Protein AF-A0A7X7U1H2-F1 (afdb_monomer_lite)

Radius of gyration: 25.25 Å; chains: 1; bounding box: 52×32×59 Å

Secondary structure (DSSP, 8-state):
-PPPHHHHHHHHHHTS-HHHHHHHHHHHHHHHHHSPPPPPHHHHGGGTT-S-HHHHHHHHHHHHHHTT---TT--

pLDDT: mean 90.9, std 8.75, range [58.72, 98.38]

Sequence (75 aa):
MDRPIVDKVVEQLKDLPQELQWRVLEFTRALARSTPRGVPGQELLRFAGAISPDDAKLMREAIERGCEQVDANEW

Structure (mmCIF, N/CA/C/O backbone):
data_AF-A0A7X7U1H2-F1
#
_entry.id   AF-A0A7X7U1H2-F1
#
loop_
_atom_site.group_PDB
_atom_site.id
_atom_site.type_symbol
_atom_site.label_atom_id
_atom_site.label_alt_id
_atom_site.label_comp_id
_atom_site.label_asym_id
_atom_site.label_entity_id
_atom_site.label_seq_id
_atom_site.pdbx_PDB_ins_code
_atom_site.Cartn_x
_atom_site.Cartn_y
_atom_site.Cartn_z
_atom_site.occupancy
_atom_site.B_iso_or_equiv
_atom_site.auth_seq_id
_atom_site.auth_comp_id
_atom_site.auth_asym_id
_atom_site.auth_atom_id
_atom_site.pdbx_PDB_model_num
ATOM 1 N N . MET A 1 1 ? -12.307 -25.305 11.340 1.00 58.72 1 MET A N 1
ATOM 2 C CA . MET A 1 1 ? -12.142 -24.129 10.463 1.00 58.72 1 MET A CA 1
ATOM 3 C C . MET A 1 1 ? -11.870 -22.942 11.358 1.00 58.72 1 MET A C 1
ATOM 5 O O . MET A 1 1 ? -12.675 -22.692 12.249 1.00 58.72 1 MET A O 1
ATOM 9 N N . ASP A 1 2 ? -10.727 -22.284 11.192 1.00 82.88 2 ASP A N 1
ATOM 10 C CA . ASP A 1 2 ? -10.398 -21.098 11.982 1.00 82.88 2 ASP A CA 1
ATOM 11 C C . ASP A 1 2 ? -11.333 -19.938 11.631 1.00 82.88 2 ASP A C 1
ATOM 13 O O . ASP A 1 2 ? -11.665 -19.733 10.464 1.00 82.88 2 ASP A O 1
ATOM 17 N N . ARG A 1 3 ? -11.770 -19.182 12.647 1.00 84.62 3 ARG A N 1
ATOM 18 C CA . ARG A 1 3 ? -12.580 -17.976 12.427 1.00 84.62 3 ARG A CA 1
ATOM 19 C C . ARG A 1 3 ? -11.781 -16.931 11.630 1.00 84.62 3 ARG A C 1
ATOM 21 O O . ARG A 1 3 ? -10.604 -16.726 11.957 1.00 84.62 3 ARG A O 1
ATOM 28 N N . PRO A 1 4 ? -12.409 -16.240 10.660 1.00 94.56 4 PRO A N 1
ATOM 2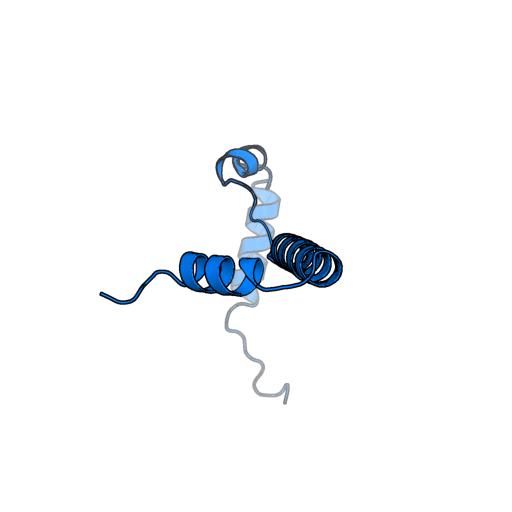9 C CA . PRO A 1 4 ? -11.826 -15.092 9.973 1.00 94.56 4 PRO A CA 1
ATOM 30 C C . PRO A 1 4 ? -11.224 -14.072 10.948 1.00 94.56 4 PRO A C 1
ATOM 32 O O . PRO A 1 4 ? -11.781 -13.800 12.012 1.00 94.56 4 PRO A O 1
ATOM 35 N N . ILE A 1 5 ? -10.089 -13.468 10.579 1.00 94.00 5 ILE A N 1
ATOM 36 C CA . ILE A 1 5 ? -9.421 -12.449 11.409 1.00 94.00 5 ILE A CA 1
ATOM 37 C C . ILE A 1 5 ? -10.345 -11.258 11.690 1.00 94.00 5 ILE A C 1
ATOM 39 O O . ILE A 1 5 ? -10.319 -10.724 12.796 1.00 94.00 5 ILE A O 1
ATOM 43 N N . VAL A 1 6 ? -11.196 -10.881 10.728 1.00 95.19 6 VAL A N 1
ATOM 44 C CA . VAL A 1 6 ? -12.163 -9.787 10.900 1.00 95.19 6 VAL A CA 1
ATOM 45 C C . VAL A 1 6 ? -13.110 -10.039 12.076 1.00 95.19 6 VAL A C 1
ATOM 47 O O . VAL A 1 6 ? -13.321 -9.136 12.880 1.00 95.19 6 VAL A O 1
ATOM 50 N N . ASP A 1 7 ? -13.585 -11.272 12.252 1.00 95.75 7 ASP A N 1
ATOM 51 C CA . ASP A 1 7 ? -14.513 -11.615 13.332 1.00 95.75 7 ASP A CA 1
ATOM 52 C C . ASP A 1 7 ? -13.824 -11.528 14.696 1.00 95.75 7 ASP A C 1
ATOM 54 O O . ASP A 1 7 ? -14.376 -10.968 15.642 1.00 95.75 7 ASP A O 1
ATOM 58 N N . LYS A 1 8 ? -12.571 -11.995 14.782 1.00 95.19 8 LYS A N 1
ATOM 59 C CA . LYS A 1 8 ? -11.753 -11.890 16.002 1.00 95.19 8 LYS A CA 1
ATOM 60 C C . LYS A 1 8 ? -11.487 -10.431 16.384 1.00 95.19 8 LYS A C 1
ATOM 62 O O . LYS A 1 8 ? -11.547 -10.085 17.559 1.00 95.19 8 LYS A O 1
ATOM 67 N N . VAL A 1 9 ? -11.205 -9.571 15.402 1.00 94.88 9 VAL A N 1
ATOM 68 C CA . VAL A 1 9 ? -10.997 -8.130 15.628 1.00 94.88 9 VAL A CA 1
ATOM 69 C C . VAL A 1 9 ? -12.285 -7.466 16.113 1.00 94.88 9 VAL A C 1
ATOM 71 O O . VAL A 1 9 ? -12.239 -6.681 17.056 1.00 94.88 9 VAL A O 1
ATOM 74 N N . VAL A 1 10 ? -13.432 -7.798 15.514 1.00 95.69 10 VAL A N 1
ATOM 75 C CA . VAL A 1 10 ? -14.738 -7.252 15.915 1.00 95.69 10 VAL A CA 1
ATOM 76 C C . VAL A 1 10 ? -15.123 -7.689 17.329 1.00 95.69 10 VAL A C 1
ATOM 78 O O . VAL A 1 10 ? -15.645 -6.870 18.079 1.00 95.69 10 VAL A O 1
ATOM 81 N N . GLU A 1 11 ? -14.863 -8.943 17.712 1.00 96.25 11 GLU A N 1
ATOM 82 C CA . GLU A 1 11 ? -15.083 -9.420 19.085 1.00 96.25 11 GLU A CA 1
ATOM 83 C C . GLU A 1 11 ? -14.269 -8.603 20.096 1.00 96.25 11 GLU A C 1
ATOM 85 O O . GLU A 1 11 ? -14.849 -8.043 21.018 1.00 96.25 11 GLU A O 1
ATOM 90 N N . GLN A 1 12 ? -12.963 -8.435 19.868 1.00 95.38 12 GLN A N 1
ATOM 91 C CA . GLN A 1 12 ? -12.094 -7.654 20.760 1.00 95.38 12 GLN A CA 1
ATOM 92 C C . GLN A 1 12 ? -12.485 -6.169 20.816 1.00 95.38 12 GLN A C 1
ATOM 94 O O . GLN A 1 12 ? -12.393 -5.535 21.862 1.00 95.38 12 GLN A O 1
ATOM 99 N N . LEU A 1 13 ? -12.940 -5.599 19.695 1.00 97.19 13 LEU A N 1
ATOM 100 C CA . LEU A 1 13 ? -13.326 -4.191 19.611 1.00 97.19 13 LEU A CA 1
ATOM 101 C C . LEU A 1 13 ? -14.556 -3.866 20.472 1.00 97.19 13 LEU A C 1
ATOM 103 O O . LEU A 1 13 ? -14.633 -2.764 21.011 1.00 97.19 13 LEU A O 1
ATOM 107 N N . LYS A 1 14 ? -15.500 -4.808 20.615 1.00 96.81 14 LYS A N 1
ATOM 108 C CA . LYS A 1 14 ? -16.735 -4.616 21.400 1.00 96.81 14 LYS A CA 1
ATOM 109 C C . LYS A 1 14 ? -16.464 -4.377 22.883 1.00 96.81 14 LYS A C 1
ATOM 111 O O . LYS A 1 14 ? -17.201 -3.616 23.503 1.00 96.81 14 LYS A O 1
ATOM 116 N N . ASP A 1 15 ? -15.407 -4.982 23.413 1.00 97.06 15 ASP A N 1
ATOM 117 C CA . ASP A 1 15 ? -15.042 -4.882 24.828 1.00 97.06 15 ASP A CA 1
ATOM 118 C C . ASP A 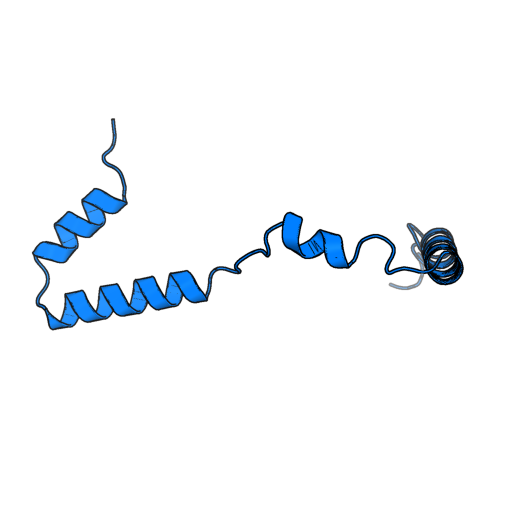1 15 ? -14.223 -3.615 25.139 1.00 97.06 15 ASP A C 1
ATOM 120 O O . ASP A 1 15 ? -13.985 -3.287 26.303 1.00 97.06 15 ASP A O 1
ATOM 124 N N . LEU A 1 16 ? -13.789 -2.873 24.113 1.00 97.31 16 LEU A N 1
ATOM 125 C CA . LEU A 1 16 ? -13.020 -1.646 24.296 1.00 97.31 16 LEU A CA 1
ATOM 126 C C . LEU A 1 16 ? -13.921 -0.442 24.623 1.00 97.31 16 LEU A C 1
ATOM 128 O O . LEU A 1 16 ? -14.981 -0.285 24.015 1.00 97.31 16 LEU A O 1
ATOM 132 N N . PRO A 1 17 ? -13.467 0.485 25.488 1.00 98.38 17 PRO A N 1
ATOM 133 C CA . PRO A 1 17 ? -14.074 1.805 25.632 1.00 98.38 17 PRO A CA 1
ATOM 134 C C . PRO A 1 17 ? -14.147 2.558 24.299 1.00 98.38 17 PRO A C 1
ATOM 136 O O . PRO A 1 17 ? -13.264 2.423 23.449 1.00 98.38 17 PRO A O 1
ATOM 139 N N . GLN A 1 18 ? -15.154 3.420 24.148 1.00 97.44 18 GLN A N 1
ATOM 140 C CA . GLN A 1 18 ? -15.433 4.154 22.906 1.00 97.44 18 GLN A CA 1
ATOM 141 C C . GLN A 1 18 ? -14.217 4.924 22.357 1.00 97.44 18 GLN A C 1
ATOM 143 O O . GLN A 1 18 ? -13.953 4.888 21.158 1.00 97.44 18 GLN A O 1
ATOM 148 N N . GLU A 1 19 ? -13.439 5.564 23.232 1.00 98.06 19 GLU A N 1
ATOM 149 C CA . GLU A 1 19 ? -12.184 6.260 22.899 1.00 98.06 19 GLU A CA 1
ATOM 150 C C . GLU A 1 19 ? -11.187 5.344 22.160 1.00 98.06 19 GLU A C 1
ATOM 152 O O . GLU A 1 19 ? -10.589 5.709 21.146 1.00 98.06 19 GLU A O 1
ATOM 157 N N . LEU A 1 20 ? -11.031 4.106 22.642 1.00 97.56 20 LEU A N 1
ATOM 158 C CA . LEU A 1 20 ? -10.124 3.126 22.050 1.00 97.56 20 LEU A CA 1
ATOM 159 C C . LEU A 1 20 ? -10.709 2.510 20.778 1.00 97.56 20 LEU A C 1
ATOM 161 O O . LEU A 1 20 ? -9.962 2.281 19.826 1.00 97.56 20 LEU A O 1
ATOM 165 N N . GLN A 1 21 ? -12.029 2.316 20.713 1.00 98.12 21 GLN A N 1
ATOM 166 C CA . GLN A 1 21 ? -12.692 1.922 19.469 1.00 98.12 21 GLN A CA 1
ATOM 167 C C . GLN A 1 21 ? -12.448 2.954 18.361 1.00 98.12 21 GLN A C 1
ATOM 169 O O . GLN A 1 21 ? -12.122 2.592 17.227 1.00 98.12 21 GLN A O 1
ATOM 174 N N . TRP A 1 22 ? -12.525 4.244 18.700 1.00 98.06 22 TRP A N 1
ATOM 175 C CA . TRP A 1 22 ? -12.238 5.333 17.772 1.00 98.06 22 TRP A CA 1
ATOM 176 C C . TRP A 1 22 ? -10.791 5.298 17.273 1.00 98.06 22 TRP A C 1
ATOM 178 O O . TRP A 1 22 ? -10.533 5.436 16.077 1.00 98.06 22 TRP A O 1
ATOM 188 N N . ARG A 1 23 ? -9.838 5.020 18.167 1.00 97.75 23 ARG A N 1
ATOM 189 C CA . ARG A 1 23 ? -8.424 4.874 17.805 1.00 97.75 23 ARG A CA 1
ATOM 190 C C . ARG A 1 23 ? -8.179 3.707 16.843 1.00 97.75 23 ARG A C 1
ATOM 192 O O . ARG A 1 23 ? -7.397 3.855 15.905 1.00 97.75 23 ARG A O 1
ATOM 199 N N . VAL A 1 24 ? -8.854 2.572 17.038 1.00 96.94 24 VAL A N 1
ATOM 200 C CA . VAL A 1 24 ? -8.790 1.434 16.104 1.00 96.94 24 VAL A CA 1
ATOM 201 C C . VAL A 1 24 ? -9.375 1.819 14.743 1.00 96.94 24 VAL A C 1
ATOM 203 O O . VAL A 1 24 ? -8.763 1.536 13.712 1.00 96.94 24 VAL A O 1
ATOM 206 N N . LEU A 1 25 ? -10.511 2.522 14.714 1.00 96.44 25 LEU A N 1
ATOM 207 C CA . LEU A 1 25 ? -11.109 3.004 13.469 1.00 96.44 25 LEU A CA 1
ATOM 208 C C . LEU A 1 25 ? -10.156 3.930 12.699 1.00 96.44 25 LEU A C 1
ATOM 210 O O . LEU A 1 25 ? -9.921 3.716 11.509 1.00 96.44 25 LEU A O 1
ATOM 214 N N . GLU A 1 26 ? -9.553 4.911 13.367 1.00 97.81 26 GLU A N 1
ATOM 215 C CA . GLU A 1 26 ? -8.574 5.801 12.733 1.00 97.81 26 GLU A CA 1
ATOM 216 C C . GLU A 1 26 ? -7.354 5.044 12.205 1.00 97.81 26 GLU A C 1
ATOM 218 O O . GLU A 1 26 ? -6.884 5.310 11.095 1.00 97.81 26 GLU A O 1
ATOM 223 N N . PHE A 1 27 ? -6.882 4.041 12.945 1.00 95.81 27 PHE A N 1
ATOM 224 C CA . PHE A 1 27 ? -5.778 3.200 12.504 1.00 95.81 27 PHE A CA 1
ATOM 225 C C . PHE A 1 27 ? -6.121 2.406 11.236 1.00 95.81 27 PHE A C 1
ATOM 227 O O . PHE A 1 27 ? -5.362 2.435 10.268 1.00 95.81 27 PHE A O 1
ATOM 234 N N . THR A 1 28 ? -7.292 1.765 11.177 1.00 95.06 28 THR A N 1
ATOM 235 C CA . THR A 1 28 ? -7.721 1.044 9.962 1.00 95.06 28 THR A CA 1
ATOM 236 C C . THR A 1 28 ? -7.874 1.970 8.752 1.00 95.06 28 THR A C 1
ATOM 238 O O . THR A 1 28 ? -7.475 1.607 7.644 1.00 95.06 28 THR A O 1
ATOM 241 N N . ARG A 1 29 ? -8.357 3.206 8.950 1.00 94.12 29 ARG A N 1
ATOM 242 C CA . ARG A 1 29 ? -8.397 4.244 7.905 1.00 94.12 29 ARG A CA 1
ATOM 243 C C . ARG A 1 29 ? -7.000 4.636 7.431 1.00 94.12 29 ARG A C 1
ATOM 245 O O . ARG A 1 29 ? -6.798 4.840 6.235 1.00 94.12 29 ARG A O 1
ATOM 252 N N . ALA A 1 30 ? -6.036 4.766 8.341 1.00 95.12 30 ALA A N 1
ATOM 253 C CA . ALA A 1 30 ? -4.644 5.033 7.989 1.00 95.12 30 ALA A CA 1
ATOM 254 C C . ALA A 1 30 ? -4.047 3.890 7.152 1.00 95.12 30 ALA A C 1
ATOM 256 O O . ALA A 1 30 ? -3.515 4.159 6.079 1.00 95.12 30 ALA A O 1
ATOM 257 N N . LEU A 1 31 ? -4.241 2.633 7.564 1.00 92.44 31 LEU A N 1
ATOM 258 C CA . LEU A 1 31 ? -3.790 1.452 6.814 1.00 92.44 31 LEU A CA 1
ATOM 259 C C . LEU A 1 31 ? -4.404 1.370 5.405 1.00 92.44 31 LEU A C 1
ATOM 261 O O . LEU A 1 31 ? -3.723 1.076 4.421 1.00 92.44 31 LEU A O 1
ATOM 265 N N . ALA A 1 32 ? -5.696 1.682 5.282 1.00 89.25 32 ALA A N 1
ATOM 266 C CA . ALA A 1 32 ? -6.393 1.692 3.996 1.00 89.25 32 ALA A CA 1
ATOM 267 C C . ALA A 1 32 ? -5.905 2.801 3.045 1.00 89.25 32 ALA A C 1
ATOM 269 O O . ALA A 1 32 ? -6.100 2.693 1.833 1.00 89.25 32 ALA A O 1
ATOM 270 N N . ARG A 1 33 ? -5.310 3.872 3.590 1.00 87.62 33 ARG A N 1
ATOM 271 C CA . ARG A 1 33 ? -4.676 4.960 2.830 1.00 87.62 33 ARG A CA 1
ATOM 272 C C . ARG A 1 33 ? -3.208 4.677 2.515 1.00 87.62 33 ARG A C 1
ATOM 274 O O . ARG A 1 33 ? -2.741 5.104 1.469 1.00 87.62 33 ARG A O 1
ATOM 281 N N . SER A 1 34 ? -2.492 3.975 3.395 1.00 85.56 34 SER A N 1
ATOM 282 C CA . SER A 1 34 ? -1.085 3.612 3.180 1.00 85.56 34 SER A CA 1
ATOM 283 C C . SER A 1 34 ? -0.912 2.472 2.183 1.00 85.56 34 SER A C 1
ATOM 285 O O . SER A 1 34 ? 0.167 2.307 1.627 1.00 85.56 34 SER A O 1
ATOM 287 N N . THR A 1 35 ? -1.956 1.672 1.965 1.00 82.62 35 THR A N 1
ATOM 288 C CA . THR A 1 35 ? -1.945 0.631 0.938 1.00 82.62 35 THR A CA 1
ATOM 289 C C . THR A 1 35 ? -2.038 1.298 -0.436 1.00 82.62 35 THR A C 1
ATOM 291 O O . THR A 1 35 ? -3.055 1.948 -0.704 1.00 82.62 35 THR A O 1
ATOM 294 N N . PRO A 1 36 ? -1.023 1.158 -1.313 1.00 80.38 36 PRO A N 1
ATOM 295 C CA . PRO A 1 36 ? -1.091 1.705 -2.659 1.00 80.38 36 PRO A CA 1
ATOM 296 C C . PRO A 1 36 ? -2.342 1.177 -3.357 1.00 80.38 36 PRO A C 1
ATOM 298 O O . PRO A 1 36 ? -2.549 -0.034 -3.454 1.00 80.38 36 PRO A O 1
ATOM 301 N N . ARG A 1 37 ? -3.199 2.083 -3.825 1.00 81.88 37 ARG A N 1
ATOM 302 C CA . ARG A 1 37 ? -4.335 1.703 -4.661 1.00 81.88 37 ARG A CA 1
ATOM 303 C C . ARG A 1 37 ? -3.876 1.715 -6.105 1.00 81.88 37 ARG A C 1
ATOM 305 O O . ARG A 1 37 ? -3.448 2.750 -6.609 1.00 81.88 37 ARG A O 1
ATOM 312 N N . GLY A 1 38 ? -3.954 0.556 -6.748 1.00 86.81 38 GLY A N 1
ATOM 313 C CA . GLY A 1 38 ? -3.793 0.476 -8.192 1.00 86.81 38 GLY A CA 1
ATOM 314 C C . GLY A 1 38 ? -4.892 1.262 -8.908 1.00 86.81 38 GLY A C 1
ATOM 315 O O . GLY A 1 38 ? -5.976 1.483 -8.364 1.00 86.81 38 GLY A O 1
ATOM 316 N N . VAL A 1 39 ? -4.606 1.660 -10.143 1.00 87.25 39 VAL A N 1
ATOM 317 C CA . VAL A 1 39 ? -5.602 2.208 -11.066 1.00 87.25 39 VAL A CA 1
ATOM 318 C C . VAL A 1 39 ? -6.213 1.037 -11.849 1.00 87.25 39 VAL A C 1
ATOM 320 O O . VAL A 1 39 ? -5.456 0.176 -12.308 1.00 87.25 39 VAL A O 1
ATOM 323 N N . PRO A 1 40 ? -7.548 0.958 -12.011 1.00 92.00 40 PRO A N 1
ATOM 324 C CA . PRO A 1 40 ? -8.174 -0.042 -12.870 1.00 92.00 40 PRO A CA 1
ATOM 325 C C . PRO A 1 40 ? -7.564 -0.037 -14.275 1.00 92.00 40 PRO A C 1
ATOM 327 O O . PRO A 1 40 ? -7.436 1.016 -14.897 1.00 92.00 40 PRO A O 1
ATOM 330 N N . GLY A 1 41 ? -7.234 -1.214 -14.816 1.00 91.50 41 GLY A N 1
ATOM 331 C CA . GLY A 1 41 ? -6.597 -1.321 -16.136 1.00 91.50 41 GLY A CA 1
ATOM 332 C C . GLY A 1 41 ? -7.398 -0.653 -17.261 1.00 91.50 41 GLY A C 1
ATOM 333 O O . GLY A 1 41 ? -6.814 -0.066 -18.167 1.00 91.50 41 GLY A O 1
ATOM 334 N N . GLN A 1 42 ? -8.732 -0.650 -17.155 1.00 95.88 42 GLN A N 1
ATOM 335 C CA . GLN A 1 42 ? -9.622 0.060 -18.079 1.00 95.88 42 GLN A CA 1
ATOM 336 C C . GLN A 1 42 ? -9.298 1.562 -18.185 1.00 95.88 42 GLN A C 1
ATOM 338 O O . GLN A 1 42 ? -9.395 2.131 -19.268 1.00 95.88 42 GLN A O 1
ATOM 343 N N . GLU A 1 43 ? -8.888 2.205 -17.087 1.00 94.69 43 GLU A N 1
ATOM 344 C CA . GLU A 1 43 ? -8.536 3.630 -17.073 1.00 94.69 43 GLU A CA 1
ATOM 345 C C . GLU A 1 43 ? -7.190 3.907 -17.752 1.00 94.69 43 GLU A C 1
ATOM 347 O O . GLU A 1 43 ? -6.947 5.025 -18.210 1.00 94.69 43 GLU A O 1
ATOM 352 N N . LEU A 1 44 ? -6.320 2.898 -17.863 1.00 94.31 44 LEU A N 1
ATOM 353 C CA . LEU A 1 44 ? -5.034 3.021 -18.550 1.00 94.31 44 LEU A CA 1
ATOM 354 C C . LEU A 1 44 ? -5.183 3.003 -20.075 1.00 94.31 44 LEU A C 1
ATOM 356 O O . LEU A 1 44 ? -4.287 3.478 -20.770 1.00 94.31 44 LEU A O 1
ATOM 360 N N . LEU A 1 45 ? -6.319 2.533 -20.607 1.00 95.25 45 LEU A N 1
ATOM 361 C CA . LEU A 1 45 ? -6.565 2.460 -22.054 1.00 95.25 45 LEU A CA 1
ATOM 362 C C . LEU A 1 45 ? -6.477 3.821 -22.750 1.00 95.25 45 LEU A C 1
ATOM 364 O O . LEU A 1 45 ? -6.127 3.876 -23.924 1.00 95.25 45 LEU A O 1
ATOM 368 N N . ARG A 1 46 ? -6.712 4.928 -22.033 1.00 94.88 46 ARG A N 1
ATOM 369 C CA . ARG A 1 46 ? -6.527 6.289 -22.568 1.00 94.88 46 ARG A CA 1
ATOM 370 C C . ARG A 1 46 ? -5.090 6.590 -23.013 1.00 94.88 46 ARG A C 1
ATOM 372 O O . ARG A 1 46 ? -4.880 7.532 -23.763 1.00 94.88 46 ARG A O 1
ATOM 379 N N . PHE A 1 47 ? -4.115 5.821 -22.529 1.00 93.94 47 PHE A N 1
ATOM 380 C CA . PHE A 1 47 ? -2.706 5.938 -22.902 1.00 93.94 47 PHE A CA 1
ATOM 381 C C . PHE A 1 47 ? -2.299 4.955 -24.009 1.00 93.94 47 PHE A C 1
ATOM 383 O O . PHE A 1 47 ? -1.140 4.947 -24.423 1.00 93.94 47 PHE A O 1
ATOM 390 N N . ALA A 1 48 ? -3.215 4.112 -24.498 1.00 93.00 48 ALA A N 1
ATOM 391 C CA . ALA A 1 48 ? -2.917 3.196 -25.590 1.00 93.00 48 ALA A CA 1
ATOM 392 C C . ALA A 1 48 ? -2.521 3.991 -26.845 1.00 93.00 48 ALA A C 1
ATOM 394 O O . ALA A 1 48 ? -3.261 4.857 -27.303 1.00 93.00 48 ALA A O 1
ATOM 395 N N . GLY A 1 49 ? -1.332 3.707 -27.379 1.00 93.00 49 GLY A N 1
ATOM 396 C CA . GLY A 1 49 ? -0.785 4.432 -28.529 1.00 93.00 49 GLY A CA 1
ATOM 397 C C . GLY A 1 49 ? -0.245 5.834 -28.217 1.00 93.00 49 GLY A C 1
ATOM 398 O O . GLY A 1 49 ? 0.056 6.569 -29.149 1.00 93.00 49 GLY A O 1
ATOM 399 N N . ALA A 1 50 ? -0.094 6.214 -26.941 1.00 96.31 50 ALA A N 1
ATOM 400 C CA . ALA A 1 50 ? 0.482 7.511 -26.565 1.00 96.31 50 ALA A CA 1
ATOM 401 C C . ALA A 1 50 ? 1.982 7.635 -26.897 1.00 96.31 50 ALA A C 1
ATOM 403 O O . ALA A 1 50 ? 2.494 8.747 -26.992 1.00 96.31 50 ALA A O 1
ATOM 404 N N . ILE A 1 51 ? 2.681 6.509 -27.066 1.00 96.19 51 ILE A N 1
ATOM 405 C CA . ILE A 1 51 ? 4.083 6.483 -27.494 1.00 96.19 51 ILE A CA 1
ATOM 406 C C . ILE A 1 51 ? 4.104 6.496 -29.022 1.00 96.19 51 ILE A C 1
ATOM 408 O O . ILE A 1 51 ? 3.558 5.589 -29.656 1.00 96.19 51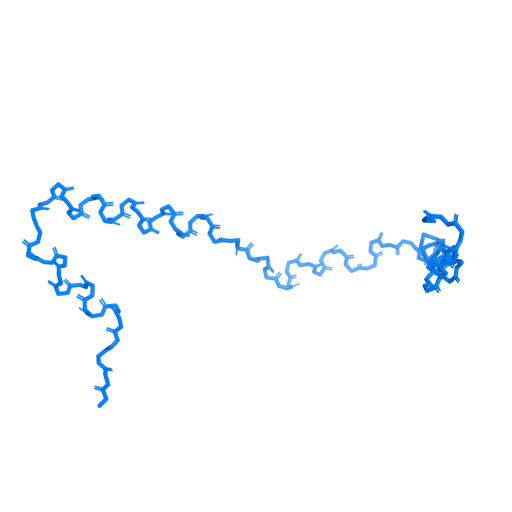 ILE A O 1
ATOM 412 N N . SER A 1 52 ? 4.729 7.520 -29.607 1.00 96.56 52 SER A N 1
ATOM 413 C CA . SER A 1 52 ? 4.874 7.615 -31.057 1.00 96.56 52 SER A CA 1
ATOM 414 C C . SER A 1 52 ? 5.761 6.481 -31.599 1.00 96.56 52 SER A C 1
ATOM 416 O O . SER A 1 52 ? 6.589 5.937 -30.863 1.00 96.56 52 SER A O 1
ATOM 418 N N . PRO A 1 53 ? 5.635 6.103 -32.884 1.00 96.38 53 PRO A N 1
ATOM 419 C CA . PRO A 1 53 ? 6.519 5.104 -33.483 1.00 96.38 53 PRO A CA 1
ATOM 420 C C . PRO A 1 53 ? 8.006 5.467 -33.376 1.00 96.38 53 PRO A C 1
ATOM 422 O O . PRO A 1 53 ? 8.832 4.585 -33.137 1.00 96.38 53 PRO A O 1
ATOM 425 N N . ASP A 1 54 ? 8.335 6.754 -33.504 1.00 97.62 54 ASP A N 1
ATOM 426 C CA . ASP A 1 54 ? 9.710 7.247 -33.412 1.00 97.62 54 ASP A CA 1
ATOM 427 C C . ASP A 1 54 ? 10.243 7.140 -31.979 1.00 97.62 54 ASP A C 1
ATOM 429 O O . ASP A 1 54 ? 11.331 6.600 -31.769 1.00 97.62 54 ASP A O 1
ATOM 433 N N . ASP A 1 55 ? 9.452 7.538 -30.977 1.00 97.50 55 ASP A N 1
ATOM 434 C CA . ASP A 1 55 ? 9.830 7.390 -29.565 1.00 97.50 55 ASP A CA 1
ATOM 435 C C . ASP A 1 55 ? 9.969 5.914 -29.178 1.00 97.50 55 ASP A C 1
ATOM 437 O O . ASP A 1 55 ? 10.931 5.519 -28.518 1.00 97.50 55 ASP A O 1
ATOM 441 N N . ALA A 1 56 ? 9.051 5.062 -29.645 1.00 95.69 56 ALA A N 1
ATOM 442 C CA . ALA A 1 56 ? 9.121 3.622 -29.421 1.00 95.69 56 ALA A CA 1
ATOM 443 C C . ALA A 1 56 ? 10.383 3.007 -30.050 1.00 95.69 56 ALA A C 1
ATOM 445 O O . ALA A 1 56 ? 10.979 2.091 -29.476 1.00 95.69 56 ALA A O 1
ATOM 446 N N . LYS A 1 57 ? 10.809 3.509 -31.216 1.00 97.25 57 LYS A N 1
ATOM 447 C CA . LYS A 1 57 ? 12.057 3.099 -31.867 1.00 97.25 57 LYS A CA 1
ATOM 448 C C . LYS A 1 57 ? 13.274 3.544 -31.057 1.00 97.25 57 LYS A C 1
ATOM 450 O O . LYS A 1 57 ? 14.142 2.717 -30.796 1.00 97.25 57 LYS A O 1
ATOM 455 N N . LEU A 1 58 ? 13.311 4.792 -30.593 1.00 97.50 58 LEU A N 1
ATOM 456 C CA . LEU A 1 58 ? 14.395 5.295 -29.742 1.00 97.50 58 LEU A CA 1
ATOM 457 C C . LEU A 1 58 ? 14.532 4.484 -28.4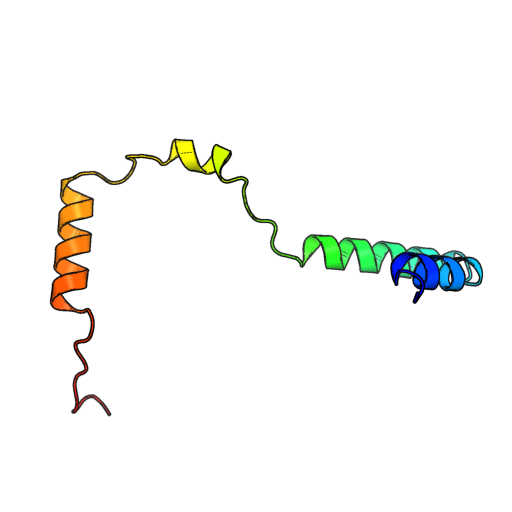47 1.00 97.50 58 LEU A C 1
ATOM 459 O O . LEU A 1 58 ? 15.641 4.100 -28.076 1.00 97.50 58 LEU A O 1
ATOM 463 N N . MET A 1 59 ? 13.411 4.177 -27.784 1.00 95.62 59 MET A N 1
ATOM 464 C CA . MET A 1 59 ? 13.392 3.330 -26.586 1.00 95.62 59 MET A CA 1
ATOM 465 C C . M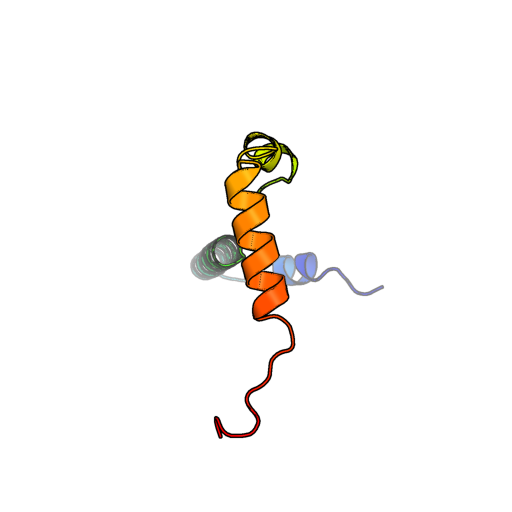ET A 1 59 ? 13.948 1.934 -26.878 1.00 95.62 59 MET A C 1
ATOM 467 O O . MET A 1 59 ? 14.775 1.434 -26.117 1.00 95.62 59 MET A O 1
ATOM 471 N N . ARG A 1 60 ? 13.528 1.317 -27.989 1.00 95.56 60 ARG A N 1
ATOM 472 C CA . ARG A 1 60 ? 14.019 0.003 -28.420 1.00 95.56 60 ARG A CA 1
ATOM 473 C C . ARG A 1 60 ? 15.527 0.007 -28.628 1.00 95.56 60 ARG A C 1
ATOM 475 O O . ARG A 1 60 ? 16.208 -0.829 -28.049 1.00 95.56 60 ARG A O 1
ATOM 482 N N . GLU A 1 61 ? 16.043 0.959 -29.398 1.00 95.94 61 GLU A N 1
ATOM 483 C CA . GLU A 1 61 ? 17.479 1.052 -29.666 1.00 95.94 61 GLU A CA 1
ATOM 484 C C . GLU A 1 61 ? 18.287 1.287 -28.381 1.00 95.94 61 GLU A C 1
ATOM 486 O O . GLU A 1 61 ? 19.384 0.756 -28.229 1.00 95.94 61 GLU A O 1
ATOM 491 N N . ALA A 1 62 ? 17.764 2.080 -27.440 1.00 93.88 62 ALA A N 1
ATOM 492 C CA . ALA A 1 62 ? 18.413 2.304 -26.151 1.00 93.88 62 ALA A C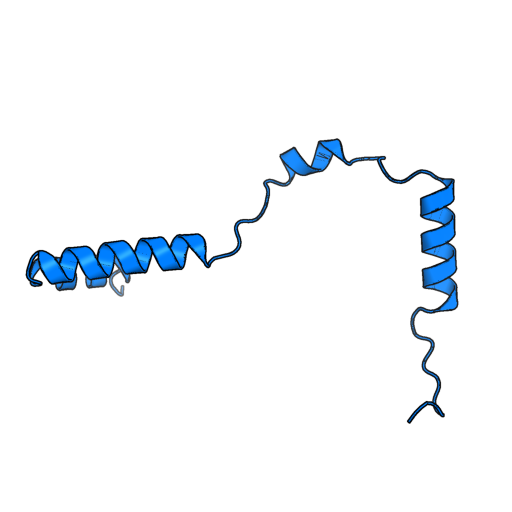A 1
ATOM 493 C C . ALA A 1 62 ? 18.474 1.023 -25.305 1.00 93.88 62 ALA A C 1
ATOM 495 O O . ALA A 1 62 ? 19.520 0.733 -24.725 1.00 93.88 62 ALA A O 1
ATOM 496 N N . ILE A 1 63 ? 17.389 0.241 -25.277 1.00 92.75 63 ILE A N 1
ATOM 497 C CA . ILE A 1 63 ? 17.358 -1.066 -24.611 1.00 92.75 63 ILE A CA 1
ATOM 498 C C . ILE A 1 63 ? 18.345 -2.016 -25.290 1.00 92.75 63 ILE A C 1
ATOM 500 O O . ILE A 1 63 ? 19.168 -2.602 -24.608 1.00 92.75 63 ILE A O 1
ATOM 504 N N . GLU A 1 64 ? 18.331 -2.137 -26.615 1.00 92.88 64 GLU A N 1
ATOM 505 C CA . GLU A 1 64 ? 19.238 -3.036 -27.346 1.00 92.88 64 GLU A CA 1
ATOM 506 C C . GLU A 1 64 ? 20.718 -2.680 -27.143 1.00 92.88 64 GLU A C 1
ATOM 508 O O . GLU A 1 64 ? 21.562 -3.570 -27.065 1.00 92.88 64 GLU A O 1
ATOM 513 N N . ARG A 1 65 ? 21.047 -1.388 -27.010 1.00 89.06 65 ARG A N 1
ATOM 514 C CA . ARG A 1 65 ? 22.416 -0.944 -26.712 1.00 89.06 65 ARG A CA 1
ATOM 515 C C . ARG A 1 65 ? 22.849 -1.202 -25.269 1.00 89.06 65 ARG A C 1
ATOM 517 O O . ARG A 1 65 ? 24.037 -1.391 -25.057 1.00 89.06 65 ARG A O 1
ATOM 524 N N . GLY A 1 66 ? 21.943 -1.141 -24.291 1.00 84.06 66 GLY A N 1
ATOM 525 C CA . GLY A 1 66 ? 22.300 -1.149 -22.863 1.00 84.06 66 GLY A CA 1
ATOM 526 C C . GLY A 1 66 ? 21.854 -2.378 -22.070 1.00 84.06 66 GLY A C 1
ATOM 527 O O . GLY A 1 66 ? 22.326 -2.589 -20.957 1.00 84.06 66 GLY A O 1
ATOM 528 N N . CYS A 1 67 ? 20.937 -3.187 -22.597 1.00 86.00 67 CYS A N 1
ATOM 529 C CA . CYS A 1 67 ? 20.420 -4.360 -21.905 1.00 86.00 67 CYS A CA 1
ATOM 530 C C . CYS A 1 67 ? 21.509 -5.427 -21.816 1.00 86.00 67 CYS A C 1
ATOM 532 O O . CYS A 1 67 ? 22.137 -5.761 -22.817 1.00 86.00 67 CYS A O 1
ATOM 534 N N . GLU A 1 68 ? 21.721 -5.949 -20.607 1.00 72.88 68 GLU A N 1
ATOM 535 C CA . GLU A 1 68 ? 22.696 -7.011 -20.311 1.00 72.88 68 GLU A CA 1
ATOM 536 C C . GLU A 1 68 ? 24.160 -6.659 -20.642 1.00 72.88 68 GLU A C 1
ATOM 538 O O . GLU A 1 68 ? 25.036 -7.519 -20.555 1.00 72.88 68 GLU A O 1
ATOM 543 N N . GLN A 1 69 ? 24.461 -5.390 -20.942 1.00 74.94 69 GLN A N 1
ATOM 544 C CA . GLN A 1 69 ? 25.834 -4.900 -20.967 1.00 74.94 69 GLN A CA 1
ATOM 545 C C . GLN A 1 69 ? 26.276 -4.602 -19.536 1.00 74.94 69 GLN A C 1
ATOM 547 O O . GLN A 1 69 ? 25.724 -3.732 -18.866 1.00 74.94 69 GLN A O 1
ATOM 552 N N . VAL A 1 70 ? 27.263 -5.354 -19.061 1.00 71.50 70 VAL A N 1
ATOM 553 C CA . VAL A 1 70 ? 27.915 -5.130 -17.771 1.00 71.50 70 VAL A CA 1
ATOM 554 C C . VAL A 1 70 ? 29.349 -4.725 -18.072 1.00 71.50 70 VAL A C 1
ATOM 556 O O . VAL A 1 70 ? 30.083 -5.507 -18.681 1.00 71.50 70 VAL A O 1
ATOM 559 N N . ASP A 1 71 ? 29.758 -3.521 -17.669 1.00 75.62 71 ASP A N 1
ATOM 560 C CA . ASP A 1 71 ? 31.177 -3.176 -17.683 1.00 75.62 71 ASP A CA 1
ATOM 561 C C . ASP A 1 71 ? 31.864 -3.918 -16.533 1.00 75.62 71 ASP A C 1
ATOM 563 O O . ASP A 1 71 ? 31.667 -3.630 -15.351 1.00 75.62 71 ASP A O 1
ATOM 567 N N . ALA A 1 72 ? 32.663 -4.922 -16.889 1.00 73.62 72 ALA A N 1
ATOM 568 C CA . ALA A 1 72 ? 33.409 -5.732 -15.934 1.00 73.62 72 ALA A CA 1
ATOM 569 C C . ALA A 1 72 ? 34.498 -4.942 -15.180 1.00 73.62 72 ALA A C 1
ATOM 571 O O . ALA A 1 72 ? 35.069 -5.479 -14.234 1.00 73.62 72 ALA A O 1
ATOM 572 N N . ASN A 1 73 ? 34.791 -3.701 -15.589 1.00 78.44 73 ASN A N 1
ATOM 573 C CA . ASN A 1 73 ? 35.797 -2.827 -14.983 1.00 78.44 73 ASN A CA 1
ATOM 574 C C . ASN A 1 73 ? 35.192 -1.635 -14.220 1.00 78.44 73 ASN A C 1
ATOM 576 O O . ASN A 1 73 ? 35.946 -0.811 -13.709 1.00 78.44 73 ASN A O 1
ATOM 580 N N . GLU A 1 74 ? 33.861 -1.524 -14.132 1.00 70.75 74 GLU A N 1
ATOM 581 C CA . GLU A 1 74 ? 33.182 -0.468 -13.358 1.00 70.75 74 GLU A CA 1
ATOM 582 C C . GLU A 1 74 ? 33.076 -0.772 -11.844 1.00 70.75 74 GLU A C 1
ATOM 584 O O . GLU A 1 74 ? 32.355 -0.074 -11.128 1.00 70.75 74 GLU A O 1
ATOM 589 N N . TRP A 1 75 ? 33.814 -1.773 -11.335 1.00 62.78 75 TRP A N 1
ATOM 590 C CA . TRP A 1 75 ? 33.878 -2.146 -9.911 1.00 62.78 75 TRP A CA 1
ATOM 591 C C . TRP A 1 75 ? 35.309 -2.174 -9.371 1.00 62.78 75 TRP A C 1
ATOM 593 O O . TRP A 1 75 ? 36.154 -2.889 -9.957 1.00 62.78 75 TRP A O 1
#

Foldseek 3Di:
DDDDPVVVVVVVLVPDDPVVVVVVVVVVVVVVVPPDDDDPVVVCCVCVCVQDPVNVVVVVVVCVVPPPDDDPPPD